Protein AF-A0A841GWC9-F1 (afdb_monomer_lite)

Sequence (179 aa):
MSDGRWRMWIQRMAGEPAPSSEPQAPPVEPAPAPAAPQSPDEALQDLLDRVDSWRPQARFVCARHGTEAATVKLIRRYTEDSELVVESALGRGWFRLKTPADEATFGDPVAEELQDVLARADAAWLHVMNPKWAPFFCAKCQRVYCDKCWTLEDVPHPDYPDSPALRATCPEGHAFLNS

Radius of gyration: 24.36 Å; chains: 1; bounding box: 47×71×61 Å

Structure (mmCIF, N/CA/C/O backbone):
data_AF-A0A841GWC9-F1
#
_entry.id   AF-A0A841GWC9-F1
#
loop_
_atom_site.group_PDB
_atom_site.id
_atom_site.type_symbol
_atom_site.label_atom_id
_atom_site.label_alt_id
_atom_site.label_comp_id
_atom_site.label_asym_id
_atom_site.label_entity_id
_atom_site.label_seq_id
_atom_site.pdbx_PDB_ins_code
_atom_site.Cartn_x
_atom_site.Cartn_y
_atom_site.Cartn_z
_atom_site.occupancy
_atom_site.B_iso_or_equiv
_atom_site.auth_seq_id
_atom_site.auth_comp_id
_atom_site.auth_asym_id
_atom_site.auth_atom_id
_atom_site.pdbx_PDB_model_num
ATOM 1 N N . MET A 1 1 ? -12.831 -53.906 -7.463 1.00 48.81 1 MET A N 1
ATOM 2 C CA . MET A 1 1 ? -13.389 -52.613 -7.005 1.00 48.81 1 MET A CA 1
ATOM 3 C C . MET A 1 1 ? -12.262 -51.592 -7.141 1.00 48.81 1 MET A C 1
ATOM 5 O O . MET A 1 1 ? -11.216 -51.887 -6.601 1.00 48.81 1 MET A O 1
ATOM 9 N N . SER A 1 2 ? -12.294 -50.474 -7.870 1.00 54.38 2 SER A N 1
ATOM 10 C CA . SER A 1 2 ? -13.359 -49.784 -8.607 1.00 54.38 2 SER A CA 1
ATOM 11 C C . SER A 1 2 ? -12.742 -48.664 -9.484 1.00 54.38 2 SER A C 1
ATOM 13 O O . SER A 1 2 ? -12.947 -47.499 -9.180 1.00 54.38 2 SER A O 1
ATOM 15 N N . ASP A 1 3 ? -12.005 -48.978 -10.559 1.00 55.53 3 ASP A N 1
ATOM 16 C CA . ASP A 1 3 ? -11.292 -47.941 -11.357 1.00 55.53 3 ASP A CA 1
ATOM 17 C C . ASP A 1 3 ? -11.860 -47.649 -12.763 1.00 55.53 3 ASP A C 1
ATOM 19 O O . ASP A 1 3 ? -11.388 -46.771 -13.478 1.00 55.53 3 ASP A O 1
ATOM 23 N N . GLY A 1 4 ? -12.913 -48.351 -13.193 1.00 50.19 4 GLY A N 1
ATOM 24 C CA . GLY A 1 4 ? -13.402 -48.249 -14.581 1.00 50.19 4 GLY A 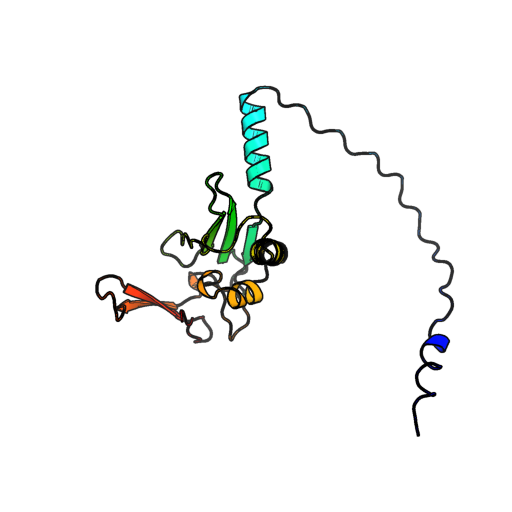CA 1
ATOM 25 C C . GLY A 1 4 ? -14.624 -47.353 -14.814 1.00 50.19 4 GLY A C 1
ATOM 26 O O . GLY A 1 4 ? -14.984 -47.109 -15.962 1.00 50.19 4 GLY A O 1
ATOM 27 N N . ARG A 1 5 ? -15.318 -46.894 -13.761 1.00 54.34 5 ARG A N 1
ATOM 28 C CA . ARG A 1 5 ? -16.702 -46.387 -13.901 1.00 54.34 5 ARG A CA 1
ATOM 29 C C . ARG A 1 5 ? -16.827 -44.870 -14.092 1.00 54.34 5 ARG A C 1
ATOM 31 O O . ARG A 1 5 ? -17.843 -44.423 -14.610 1.00 54.34 5 ARG A O 1
ATOM 38 N N . TRP A 1 6 ? -15.805 -44.088 -13.742 1.00 53.91 6 TRP A N 1
ATOM 39 C CA . TRP A 1 6 ? -15.873 -42.619 -13.788 1.00 53.91 6 TRP A CA 1
ATOM 40 C C . TRP A 1 6 ? -15.606 -42.029 -15.184 1.00 53.91 6 TRP A C 1
ATOM 42 O O . TRP A 1 6 ? -16.221 -41.031 -15.552 1.00 53.91 6 TRP A O 1
ATOM 52 N N . ARG A 1 7 ? -14.776 -42.676 -16.018 1.00 55.62 7 ARG A N 1
ATOM 53 C CA . ARG A 1 7 ? -14.451 -42.168 -17.369 1.00 55.62 7 ARG A CA 1
ATOM 54 C C . ARG A 1 7 ? -15.629 -42.205 -18.352 1.00 55.62 7 ARG A C 1
ATOM 56 O O . ARG A 1 7 ? -15.702 -41.353 -19.228 1.00 55.62 7 ARG A O 1
ATOM 63 N N . MET A 1 8 ? -16.585 -43.122 -18.178 1.00 54.31 8 MET A N 1
ATOM 64 C CA . MET A 1 8 ? -17.761 -43.211 -19.058 1.00 54.31 8 MET A CA 1
ATOM 65 C C . MET A 1 8 ? -18.837 -42.147 -18.785 1.00 54.31 8 MET A C 1
ATOM 67 O O . MET A 1 8 ? -19.698 -41.937 -19.635 1.00 54.31 8 MET A O 1
ATOM 71 N N . TRP A 1 9 ? -18.810 -41.461 -17.637 1.00 57.44 9 TRP A N 1
ATOM 72 C CA . TRP A 1 9 ? -19.834 -40.458 -17.316 1.00 57.44 9 TRP A CA 1
ATOM 73 C C . TRP A 1 9 ? -19.530 -39.081 -17.929 1.00 57.44 9 TRP A C 1
ATOM 75 O O . TRP A 1 9 ? -20.445 -38.396 -18.375 1.00 57.44 9 TRP A O 1
ATOM 85 N N . ILE A 1 10 ? -18.250 -38.709 -18.056 1.00 57.28 10 ILE A N 1
ATOM 86 C CA . ILE A 1 10 ? -17.843 -37.410 -18.627 1.00 57.28 10 ILE A CA 1
ATOM 87 C C . ILE A 1 10 ? -18.114 -37.347 -20.141 1.00 57.28 10 ILE A C 1
ATOM 89 O O . ILE A 1 10 ? -18.569 -36.324 -20.641 1.00 57.28 10 ILE A O 1
ATOM 93 N N . GLN A 1 11 ? -17.936 -38.453 -20.872 1.00 55.41 11 GLN A N 1
ATOM 94 C CA . GLN A 1 11 ? -18.180 -38.486 -22.322 1.00 55.41 11 GLN A CA 1
ATOM 95 C C . GLN A 1 11 ? -19.664 -38.448 -22.718 1.00 55.41 11 GLN A C 1
ATOM 97 O O . GLN A 1 11 ? -19.965 -38.141 -23.865 1.00 55.41 11 GLN A O 1
ATOM 102 N N . ARG A 1 12 ? -20.603 -38.722 -21.801 1.00 54.09 12 ARG A N 1
ATOM 103 C CA . ARG A 1 12 ? -22.044 -38.758 -22.117 1.00 54.09 12 ARG A CA 1
ATOM 104 C C . ARG A 1 12 ? -22.779 -37.435 -21.857 1.00 54.09 12 ARG A C 1
ATOM 106 O O . ARG A 1 12 ? -23.906 -37.285 -22.310 1.00 54.09 12 ARG A O 1
ATOM 113 N N . MET A 1 13 ? -22.149 -36.484 -21.162 1.00 53.06 13 MET A N 1
ATOM 114 C CA . MET A 1 13 ? -22.698 -35.136 -20.922 1.00 53.06 13 MET A CA 1
ATOM 115 C C . MET A 1 13 ? -22.205 -34.098 -21.943 1.00 53.06 13 MET A C 1
ATOM 117 O O . MET A 1 13 ? -22.716 -32.982 -21.974 1.00 53.06 13 MET A O 1
ATOM 121 N N . ALA A 1 14 ? -21.252 -34.464 -22.806 1.00 56.06 14 ALA A N 1
ATOM 122 C CA . ALA A 1 14 ? -20.866 -33.672 -23.967 1.00 56.06 14 ALA A CA 1
ATOM 123 C C . ALA A 1 14 ? -21.907 -33.870 -25.081 1.00 56.06 14 ALA A C 1
ATOM 125 O O . ALA A 1 14 ? -21.667 -34.571 -26.060 1.00 56.06 14 ALA A O 1
ATOM 126 N N . GLY A 1 15 ? -23.103 -33.309 -24.887 1.00 55.06 15 GLY A N 1
ATOM 127 C CA . GLY A 1 15 ? -24.026 -33.100 -25.996 1.00 55.06 15 GLY A CA 1
ATOM 128 C C . GLY A 1 15 ? -23.314 -32.280 -27.068 1.00 55.06 15 GLY A C 1
ATOM 129 O O . GLY A 1 15 ? -22.649 -31.297 -26.738 1.00 55.06 15 GLY A O 1
ATOM 130 N N . GLU A 1 16 ? -23.406 -32.712 -28.325 1.00 58.84 16 GLU A N 1
ATOM 131 C CA . GLU A 1 16 ? -22.883 -31.948 -29.455 1.00 58.84 16 GLU A CA 1
ATOM 132 C C . GLU A 1 16 ? -23.457 -30.525 -29.382 1.00 58.84 16 GLU A C 1
ATOM 134 O O . GLU A 1 16 ? -24.684 -30.368 -29.357 1.00 58.84 16 GLU A O 1
ATOM 139 N N . PRO A 1 17 ? -22.611 -29.483 -29.274 1.00 66.00 17 PRO A N 1
ATOM 140 C CA . PRO A 1 17 ? -23.107 -28.121 -29.261 1.00 66.00 17 PRO A CA 1
ATOM 141 C C . PRO A 1 17 ? -23.809 -27.868 -30.595 1.00 66.00 17 PRO A C 1
ATOM 143 O O . PRO A 1 17 ? -23.249 -28.112 -31.665 1.00 66.00 17 PRO A O 1
ATOM 146 N N . ALA A 1 18 ? -25.055 -27.396 -30.526 1.00 65.44 18 ALA A N 1
ATOM 147 C CA . ALA A 1 18 ? -25.757 -26.894 -31.697 1.00 65.44 18 ALA A CA 1
ATOM 148 C C . ALA A 1 18 ? -24.871 -25.847 -32.398 1.00 65.44 18 ALA A C 1
ATOM 150 O O . ALA A 1 18 ? -24.168 -25.106 -31.706 1.00 65.44 18 ALA A O 1
ATOM 151 N N . PRO A 1 19 ? -24.879 -25.766 -33.740 1.00 64.19 19 PRO A N 1
ATOM 152 C CA . PRO A 1 19 ? -24.091 -24.772 -34.453 1.00 64.19 19 PRO A CA 1
ATOM 153 C C . PRO A 1 19 ? -24.504 -23.370 -33.987 1.00 64.19 19 PRO A C 1
ATOM 155 O O . PRO A 1 19 ? -25.581 -22.879 -34.334 1.00 64.19 19 PRO A O 1
ATOM 158 N N . SER A 1 20 ? -23.653 -22.744 -33.166 1.00 67.44 20 SER A N 1
ATOM 159 C CA . SER A 1 20 ? -23.800 -21.350 -32.761 1.00 67.44 20 SER A CA 1
ATOM 160 C C . SER A 1 20 ? -23.808 -20.500 -34.020 1.00 67.44 20 SER A C 1
ATOM 162 O O . SER A 1 20 ? -22.797 -20.354 -34.704 1.00 67.44 20 SER A O 1
ATOM 164 N N . SER A 1 21 ? -24.974 -19.942 -34.332 1.00 68.62 21 SER A N 1
ATOM 165 C CA . SER A 1 21 ? -25.122 -18.872 -35.313 1.00 68.62 21 SER A CA 1
ATOM 166 C C . SER A 1 21 ? -24.646 -17.579 -34.658 1.00 68.62 21 SER A C 1
ATOM 168 O O . SER A 1 21 ? -25.446 -16.723 -34.292 1.00 68.62 21 SER A O 1
ATOM 170 N N . GLU A 1 22 ? -23.343 -17.494 -34.403 1.00 70.56 22 GLU A N 1
ATOM 171 C CA . GLU A 1 22 ? -22.734 -16.299 -33.838 1.00 70.56 22 GLU A CA 1
ATOM 172 C C . GLU A 1 22 ? -22.694 -15.230 -34.944 1.00 70.56 22 GLU A C 1
ATOM 174 O O . GLU A 1 22 ? -22.144 -15.485 -36.022 1.00 70.56 22 GLU A O 1
ATOM 179 N N . PRO A 1 23 ? -23.345 -14.069 -34.758 1.00 70.62 23 PRO A N 1
ATOM 180 C CA . PRO A 1 23 ? -23.331 -13.011 -35.757 1.00 70.62 23 PRO A CA 1
ATOM 181 C C . PRO A 1 23 ? -21.888 -12.542 -35.958 1.00 70.62 23 PRO A C 1
ATOM 183 O O . PRO A 1 23 ? -21.232 -12.119 -35.008 1.00 70.62 23 PRO A O 1
ATOM 186 N N . GLN A 1 24 ? -21.392 -12.623 -37.197 1.00 74.56 24 GLN A N 1
ATOM 187 C CA . GLN A 1 24 ? -20.087 -12.071 -37.555 1.00 74.56 24 GLN A CA 1
ATOM 188 C C . GLN A 1 24 ? -20.068 -10.590 -37.180 1.00 74.56 24 GLN A C 1
ATOM 190 O O . GLN A 1 24 ? -20.844 -9.797 -37.719 1.00 74.56 24 GLN A O 1
ATOM 195 N N . ALA A 1 25 ? -19.197 -10.230 -36.236 1.00 75.38 25 ALA A N 1
ATOM 196 C CA . ALA A 1 25 ? -18.936 -8.837 -35.928 1.00 75.38 25 ALA A CA 1
ATOM 197 C C . ALA A 1 25 ? -18.486 -8.127 -37.219 1.00 75.38 25 ALA A C 1
ATOM 199 O O . ALA A 1 25 ? -17.718 -8.709 -37.996 1.00 75.38 25 ALA A O 1
ATOM 200 N N . PRO A 1 26 ? -18.969 -6.901 -37.482 1.00 80.12 26 PRO A N 1
ATOM 201 C CA . PRO A 1 26 ? -18.533 -6.146 -38.644 1.00 80.12 26 PRO A CA 1
ATOM 202 C C . PRO A 1 26 ? -17.006 -5.968 -38.614 1.00 80.12 26 PRO A C 1
ATOM 204 O O . PRO A 1 26 ? -16.420 -5.911 -37.527 1.00 80.12 26 PRO A O 1
ATOM 207 N N . PRO A 1 27 ? -16.352 -5.884 -39.786 1.00 78.44 27 PRO A N 1
ATOM 208 C CA . PRO A 1 27 ? -14.918 -5.650 -39.860 1.00 78.44 27 PRO A CA 1
ATOM 209 C C . PRO A 1 27 ? -14.575 -4.375 -39.085 1.00 78.44 27 PRO A C 1
ATOM 211 O O . PRO A 1 27 ? -15.078 -3.296 -39.390 1.00 78.44 27 PRO A O 1
ATOM 214 N N . VAL A 1 28 ? -13.744 -4.519 -38.055 1.00 78.25 28 VAL A N 1
ATOM 215 C CA . VAL A 1 28 ? -13.221 -3.388 -37.289 1.00 78.25 28 VAL A CA 1
ATOM 216 C C . VAL A 1 28 ? -12.213 -2.680 -38.189 1.00 78.25 28 VAL A C 1
ATOM 218 O O . VAL A 1 28 ? -11.168 -3.249 -38.509 1.00 78.25 28 VAL A O 1
ATOM 221 N N . GLU A 1 29 ? -12.535 -1.467 -38.642 1.00 80.94 29 GLU A N 1
ATOM 222 C CA . GLU A 1 29 ? -11.553 -0.620 -39.318 1.00 80.94 29 GLU A CA 1
ATOM 223 C C . GLU A 1 29 ? -10.358 -0.395 -38.377 1.00 80.94 29 GLU A C 1
ATOM 225 O O . GLU A 1 29 ? -10.556 -0.095 -37.193 1.00 80.94 29 GLU A O 1
ATOM 230 N N . PRO A 1 30 ? -9.115 -0.567 -38.860 1.00 77.88 30 PRO A N 1
ATOM 231 C CA . PRO A 1 30 ? -7.940 -0.356 -38.034 1.00 77.88 30 PRO A CA 1
ATOM 232 C C . PRO A 1 30 ? -7.922 1.090 -37.538 1.00 77.88 30 PRO A C 1
ATOM 234 O O . PRO A 1 30 ? -8.092 2.028 -38.319 1.00 77.88 30 PRO A O 1
ATOM 237 N N . ALA A 1 31 ? -7.713 1.266 -36.231 1.00 72.62 31 ALA A N 1
ATOM 238 C CA . ALA A 1 31 ? -7.572 2.589 -35.643 1.00 72.62 31 ALA A CA 1
ATOM 239 C C . ALA A 1 31 ? -6.454 3.372 -36.366 1.00 72.62 31 ALA A C 1
ATOM 241 O O . ALA A 1 31 ? -5.421 2.782 -36.706 1.00 72.62 31 ALA A O 1
ATOM 242 N N . PRO A 1 32 ? -6.641 4.681 -36.615 1.00 77.88 32 PRO A N 1
ATOM 243 C CA . PRO A 1 32 ? -5.621 5.499 -37.254 1.00 77.88 32 PRO A CA 1
ATOM 244 C C . PRO A 1 32 ? -4.325 5.462 -36.438 1.00 77.88 32 PRO A C 1
ATOM 246 O O . PRO A 1 32 ? -4.351 5.494 -35.207 1.00 77.88 32 PRO A O 1
ATOM 249 N N . ALA A 1 33 ? -3.188 5.390 -37.134 1.00 75.81 33 ALA A N 1
ATOM 250 C CA . ALA A 1 33 ? -1.880 5.439 -36.495 1.00 75.81 33 ALA A CA 1
ATOM 251 C C . ALA A 1 33 ? -1.732 6.745 -35.685 1.00 75.81 33 ALA A C 1
ATOM 253 O O . ALA A 1 33 ? -2.211 7.791 -36.137 1.00 75.81 33 ALA A O 1
ATOM 254 N N . PRO A 1 34 ? -1.081 6.710 -34.509 1.00 73.81 34 PRO A N 1
ATOM 255 C CA . PRO A 1 34 ? -0.842 7.917 -33.727 1.00 73.81 34 PRO A CA 1
ATOM 256 C C . PRO A 1 34 ? -0.041 8.932 -34.552 1.00 73.81 34 PRO A C 1
ATOM 258 O O . PRO A 1 34 ? 0.848 8.562 -35.324 1.00 73.81 34 PRO A O 1
ATOM 261 N N . ALA A 1 35 ? -0.376 10.214 -34.404 1.00 81.38 35 ALA A N 1
ATOM 262 C CA . ALA A 1 35 ? 0.346 11.292 -35.067 1.00 81.38 35 ALA A CA 1
ATOM 263 C C . ALA A 1 35 ? 1.817 11.304 -34.617 1.00 81.38 35 ALA A C 1
ATOM 265 O O . ALA A 1 35 ? 2.116 11.065 -33.449 1.00 81.38 35 ALA A O 1
ATOM 266 N N . ALA A 1 36 ? 2.736 11.579 -35.546 1.00 79.94 36 ALA A N 1
ATOM 267 C CA . ALA A 1 36 ? 4.143 11.759 -35.204 1.00 79.94 36 ALA A CA 1
ATOM 268 C C . ALA A 1 36 ? 4.321 13.022 -34.332 1.00 79.94 36 ALA A C 1
ATOM 270 O O . ALA A 1 36 ? 3.648 14.024 -34.601 1.00 79.94 36 ALA A O 1
ATOM 271 N N . PRO A 1 37 ? 5.218 13.005 -33.329 1.00 80.00 37 PRO A N 1
ATOM 272 C CA . PRO A 1 37 ? 5.474 14.170 -32.481 1.00 80.00 37 PRO A CA 1
ATOM 273 C C . PRO A 1 37 ? 5.979 15.354 -33.317 1.00 80.00 37 PRO A C 1
ATOM 275 O O . PRO A 1 37 ? 6.765 15.170 -34.251 1.00 80.00 37 PRO A O 1
ATOM 278 N N . GLN A 1 38 ? 5.537 16.575 -32.999 1.00 87.38 38 GLN A N 1
ATOM 279 C CA . GLN A 1 38 ? 5.819 17.768 -33.811 1.00 87.38 38 GLN A CA 1
ATOM 280 C C . GLN A 1 38 ? 7.154 18.433 -33.457 1.00 87.38 38 GLN A C 1
ATOM 282 O O . GLN A 1 38 ? 7.635 19.296 -34.195 1.00 87.38 38 GLN A O 1
ATOM 287 N N . SER A 1 39 ? 7.776 18.035 -32.345 1.00 91.62 39 SER A N 1
ATOM 288 C CA . SER A 1 39 ? 9.067 18.558 -31.899 1.00 91.62 39 SER A CA 1
ATOM 289 C C . SER A 1 39 ? 9.900 17.511 -31.141 1.00 91.62 39 SER A C 1
ATOM 291 O O . SER A 1 39 ? 9.344 16.534 -30.635 1.00 91.62 39 SER A O 1
ATOM 293 N N . PRO A 1 40 ? 11.230 17.705 -31.024 1.00 89.38 40 PRO A N 1
ATOM 294 C CA . PRO A 1 40 ? 12.086 16.855 -30.194 1.00 89.38 40 PRO A CA 1
ATOM 295 C C . PRO A 1 40 ? 11.690 16.836 -28.711 1.00 89.38 40 PRO A C 1
ATOM 297 O O . PRO A 1 40 ? 11.782 15.785 -28.085 1.00 89.38 40 PRO A O 1
ATOM 300 N N . ASP A 1 41 ? 11.222 17.963 -28.163 1.00 83.81 41 ASP A N 1
ATOM 301 C CA . ASP A 1 41 ? 10.769 18.048 -26.768 1.00 83.81 41 ASP A CA 1
ATOM 302 C C . ASP A 1 41 ? 9.464 17.271 -26.554 1.00 83.81 41 ASP A C 1
ATOM 304 O O . ASP A 1 41 ? 9.323 16.556 -25.568 1.00 83.81 41 ASP A O 1
ATOM 308 N N . GLU A 1 42 ? 8.535 17.338 -27.510 1.00 81.06 42 GLU A N 1
ATOM 309 C CA . GLU A 1 42 ? 7.299 16.548 -27.489 1.00 81.06 42 GLU A CA 1
ATOM 310 C C . GLU A 1 42 ? 7.580 15.052 -27.682 1.00 81.06 42 GLU A C 1
ATOM 312 O O . GLU A 1 42 ? 6.970 14.225 -27.018 1.00 81.06 42 GLU A O 1
ATOM 317 N N . ALA A 1 43 ? 8.552 14.690 -28.527 1.00 79.69 43 ALA A N 1
ATOM 318 C CA . ALA A 1 43 ? 8.995 13.306 -28.683 1.00 79.69 43 ALA A CA 1
ATOM 319 C C . ALA A 1 43 ? 9.666 12.765 -27.409 1.00 79.69 43 ALA A C 1
ATOM 321 O O . ALA A 1 43 ? 9.471 11.603 -27.055 1.00 79.69 43 ALA A O 1
ATOM 322 N N . LEU A 1 44 ? 10.453 13.597 -26.717 1.00 79.12 44 LEU A N 1
ATOM 323 C CA . LEU A 1 44 ? 11.046 13.248 -25.429 1.00 79.12 44 LEU A CA 1
ATOM 324 C C . LEU A 1 44 ? 9.967 13.111 -24.352 1.00 79.12 44 LEU A C 1
ATOM 326 O O . LEU A 1 44 ? 10.003 12.143 -23.599 1.00 79.12 44 LEU A O 1
ATOM 330 N N . GLN A 1 45 ? 9.002 14.029 -24.298 1.00 74.62 45 GLN A N 1
ATOM 331 C CA . GLN A 1 45 ? 7.890 13.956 -23.355 1.00 74.62 45 GLN A CA 1
ATOM 332 C C . GLN A 1 45 ? 7.014 12.726 -23.616 1.00 74.62 45 GLN A C 1
ATOM 334 O O . GLN A 1 45 ? 6.737 11.997 -22.674 1.00 74.62 45 GLN A O 1
ATOM 339 N N . ASP A 1 46 ? 6.669 12.421 -24.871 1.00 74.25 46 ASP A N 1
ATOM 340 C CA . ASP A 1 46 ? 5.939 11.198 -25.239 1.00 74.25 46 ASP A CA 1
ATOM 341 C C . ASP A 1 46 ? 6.725 9.938 -24.853 1.00 74.25 46 ASP A C 1
ATOM 343 O O . ASP A 1 46 ? 6.169 8.993 -24.299 1.00 74.25 46 ASP A O 1
ATOM 347 N N . LEU A 1 47 ? 8.045 9.923 -25.068 1.00 73.38 47 LEU A N 1
ATOM 348 C CA . LEU A 1 47 ? 8.900 8.830 -24.602 1.00 73.38 47 LEU A CA 1
ATOM 349 C C . LEU A 1 47 ? 8.875 8.687 -23.078 1.00 73.38 47 LEU A C 1
ATOM 351 O O . LEU A 1 47 ? 8.769 7.566 -22.583 1.00 73.38 47 LEU A O 1
ATOM 355 N N . LEU A 1 48 ? 8.969 9.792 -22.338 1.00 71.75 48 LEU A N 1
ATOM 356 C CA . LEU A 1 48 ? 8.916 9.790 -20.877 1.00 71.75 48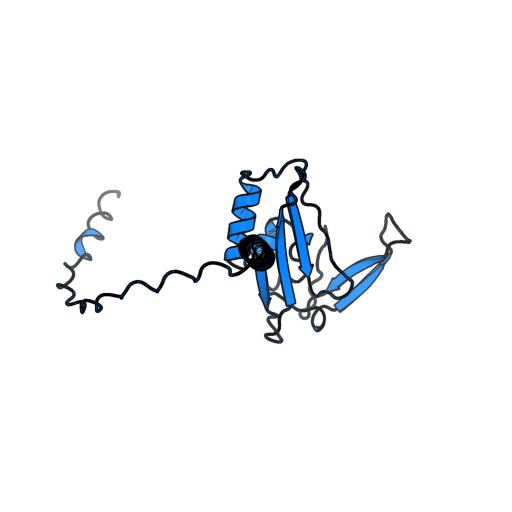 LEU A CA 1
ATOM 357 C C . LEU A 1 48 ? 7.544 9.336 -20.371 1.00 71.75 48 LEU A C 1
ATOM 359 O O . LEU A 1 48 ? 7.489 8.460 -19.512 1.00 71.75 48 LEU A O 1
ATOM 363 N N . ASP A 1 49 ? 6.458 9.834 -20.956 1.00 68.06 49 ASP A N 1
ATOM 364 C CA . ASP A 1 49 ? 5.084 9.450 -20.629 1.00 68.06 49 ASP A CA 1
ATOM 365 C C . ASP A 1 49 ? 4.837 7.974 -20.948 1.00 68.06 49 ASP A C 1
ATOM 367 O O . ASP A 1 49 ? 4.203 7.265 -20.171 1.00 68.06 49 ASP A O 1
ATOM 371 N N . ARG A 1 50 ? 5.392 7.457 -22.050 1.00 65.25 50 ARG A N 1
ATOM 372 C CA . ARG A 1 50 ? 5.323 6.032 -22.392 1.00 65.25 50 ARG A CA 1
ATOM 373 C C . ARG A 1 50 ? 6.115 5.179 -21.413 1.00 65.25 50 ARG A C 1
ATOM 375 O O . ARG A 1 50 ? 5.593 4.163 -20.962 1.00 65.25 50 ARG A O 1
ATOM 382 N N . VAL A 1 51 ? 7.325 5.594 -21.043 1.00 66.12 51 VAL A N 1
ATOM 383 C CA . VAL A 1 51 ? 8.137 4.913 -20.024 1.00 66.12 51 VAL A CA 1
ATOM 384 C C . VAL A 1 51 ? 7.435 4.926 -18.664 1.00 66.12 51 VAL A C 1
ATOM 386 O O . VAL A 1 51 ? 7.428 3.904 -17.982 1.00 66.12 51 VAL A O 1
ATOM 389 N N . ASP A 1 52 ? 6.798 6.034 -18.287 1.00 60.53 52 ASP A N 1
ATOM 390 C CA . ASP A 1 52 ? 6.050 6.155 -17.035 1.00 60.53 52 ASP A CA 1
ATOM 391 C C . ASP A 1 52 ? 4.722 5.389 -17.065 1.00 60.53 52 ASP A C 1
ATOM 393 O O . ASP A 1 52 ? 4.366 4.754 -16.073 1.00 60.53 52 ASP A O 1
ATOM 397 N N . SER A 1 53 ? 4.033 5.346 -18.208 1.00 57.50 53 SER A N 1
ATOM 398 C CA . SER A 1 53 ? 2.817 4.545 -18.407 1.00 57.50 53 SER A CA 1
ATOM 399 C C . SER A 1 53 ? 3.086 3.039 -18.415 1.00 57.50 53 SER A C 1
ATOM 401 O O . SER A 1 53 ? 2.190 2.255 -18.107 1.00 57.50 53 SER A O 1
ATOM 403 N N . TRP A 1 54 ? 4.318 2.627 -18.730 1.00 62.19 54 TRP A N 1
ATOM 404 C CA . TRP A 1 54 ? 4.730 1.225 -18.707 1.00 62.19 54 TRP A CA 1
ATOM 405 C C . TRP A 1 54 ? 5.122 0.746 -17.308 1.00 62.19 54 TRP A C 1
ATOM 407 O O . TRP A 1 54 ? 5.426 -0.431 -17.124 1.00 62.19 54 TRP A O 1
ATOM 417 N N . ARG A 1 55 ? 5.130 1.631 -16.303 1.00 70.31 55 ARG A N 1
ATOM 418 C CA . ARG A 1 55 ? 5.439 1.228 -14.933 1.00 70.31 55 ARG A CA 1
ATOM 419 C C . ARG A 1 55 ? 4.250 0.464 -14.350 1.00 70.31 55 ARG A C 1
ATOM 421 O O . ARG A 1 55 ? 3.161 1.034 -14.246 1.00 70.31 55 ARG A O 1
ATOM 428 N N . PRO A 1 56 ? 4.446 -0.792 -13.917 1.00 78.06 56 PRO A N 1
ATOM 429 C CA . PRO A 1 56 ? 3.436 -1.536 -13.183 1.00 78.06 56 PRO A CA 1
ATOM 430 C C . PRO A 1 56 ? 2.986 -0.711 -11.979 1.00 78.06 56 PRO A C 1
ATOM 432 O O . PRO A 1 56 ? 3.791 -0.371 -11.105 1.00 78.06 56 PRO A O 1
ATOM 435 N N . GLN A 1 57 ? 1.703 -0.362 -11.956 1.00 86.62 57 GLN A N 1
ATOM 436 C CA . GLN A 1 57 ? 1.099 0.380 -10.863 1.00 86.62 57 GLN A CA 1
ATOM 437 C C . GLN A 1 57 ? -0.259 -0.204 -10.492 1.00 86.62 57 GLN A C 1
ATOM 439 O O . GLN A 1 57 ? -1.025 -0.624 -11.357 1.00 86.62 57 GLN A O 1
ATOM 444 N N . ALA A 1 58 ? -0.564 -0.177 -9.201 1.00 90.69 58 ALA A N 1
ATOM 445 C CA . ALA A 1 58 ? -1.831 -0.624 -8.648 1.00 90.69 58 ALA A CA 1
ATOM 446 C C . ALA A 1 58 ? -2.436 0.479 -7.787 1.00 90.69 58 ALA A C 1
ATOM 448 O O . ALA A 1 58 ? -1.746 1.064 -6.950 1.00 90.69 58 ALA A O 1
ATOM 449 N N . ARG A 1 59 ? -3.734 0.731 -7.964 1.00 92.12 59 ARG A N 1
ATOM 450 C CA . ARG A 1 59 ? -4.516 1.590 -7.071 1.00 92.12 59 ARG A CA 1
ATOM 451 C C . ARG A 1 59 ? -5.385 0.721 -6.186 1.00 92.12 59 ARG A C 1
ATOM 453 O O . ARG A 1 59 ? -6.120 -0.133 -6.675 1.00 92.12 59 ARG A O 1
ATOM 460 N N . PHE A 1 60 ? -5.328 0.975 -4.891 1.00 93.44 60 PHE A N 1
ATOM 461 C CA . PHE A 1 60 ? -6.082 0.239 -3.892 1.00 93.44 60 PHE A CA 1
ATOM 462 C C . PHE A 1 60 ? -7.157 1.136 -3.295 1.00 93.44 60 PHE A C 1
ATOM 464 O O . PHE A 1 60 ? -6.896 2.283 -2.934 1.00 93.44 60 PHE A O 1
ATOM 471 N N . VAL A 1 61 ? -8.376 0.611 -3.182 1.00 94.62 61 VAL A N 1
ATOM 472 C CA . VAL A 1 61 ? -9.558 1.374 -2.763 1.00 94.62 61 VAL A CA 1
ATOM 473 C C . VAL A 1 61 ? -9.962 0.987 -1.344 1.00 94.62 61 VAL A C 1
ATOM 475 O O . VAL A 1 61 ? -10.012 -0.188 -0.988 1.00 94.62 61 VAL A O 1
ATOM 478 N N . CYS A 1 62 ? -10.272 1.987 -0.523 1.00 95.75 62 CYS A N 1
ATOM 479 C CA . CYS A 1 62 ? -10.748 1.790 0.837 1.00 95.75 62 CYS A CA 1
ATOM 480 C C . CYS A 1 62 ? -12.109 1.088 0.848 1.00 95.75 62 CYS A C 1
ATOM 482 O O . CYS A 1 62 ? -13.089 1.612 0.317 1.00 95.75 62 CYS A O 1
ATOM 484 N N . ALA A 1 63 ? -12.204 -0.032 1.562 1.00 97.06 63 ALA A N 1
ATOM 485 C CA . ALA A 1 63 ? -13.436 -0.807 1.687 1.00 97.06 63 ALA A CA 1
ATOM 486 C C . ALA A 1 63 ? -14.580 -0.059 2.403 1.00 97.06 63 ALA A C 1
ATOM 488 O O . ALA A 1 63 ? -15.735 -0.449 2.263 1.00 97.06 63 ALA A O 1
ATOM 489 N N . ARG A 1 64 ? -14.283 0.991 3.187 1.00 96.62 64 ARG A N 1
ATOM 490 C CA . ARG A 1 64 ? -15.306 1.796 3.886 1.00 96.62 64 ARG A CA 1
ATOM 491 C C . ARG A 1 64 ? -15.750 3.033 3.113 1.00 96.62 64 ARG A C 1
ATOM 493 O O . ARG A 1 64 ? -16.923 3.380 3.169 1.00 96.62 64 ARG A O 1
ATOM 500 N N . HIS A 1 65 ? -14.827 3.711 2.435 1.00 95.38 65 HIS A N 1
ATOM 501 C CA . HIS A 1 65 ? -15.103 5.010 1.812 1.00 95.38 65 HIS A CA 1
ATOM 502 C C . HIS A 1 65 ? -15.232 4.949 0.288 1.00 95.38 65 HIS A C 1
ATOM 504 O O . HIS A 1 65 ? -15.716 5.906 -0.306 1.00 95.38 65 HIS A O 1
ATOM 510 N N . GLY A 1 66 ? -14.762 3.879 -0.363 1.00 94.56 66 GLY A N 1
ATOM 511 C CA . GLY A 1 66 ? -14.689 3.813 -1.827 1.00 94.56 66 GLY A CA 1
ATOM 512 C C . GLY A 1 66 ? -13.668 4.779 -2.447 1.00 94.56 66 GLY A C 1
ATOM 513 O O . GLY A 1 66 ? -13.582 4.880 -3.665 1.00 94.56 66 GLY A O 1
ATOM 514 N N . THR A 1 67 ? -12.889 5.490 -1.627 1.00 91.69 67 THR A N 1
ATOM 515 C CA . THR A 1 67 ? -11.817 6.394 -2.060 1.00 91.69 67 THR A CA 1
ATOM 516 C C . THR A 1 67 ? -10.483 5.659 -2.153 1.00 91.69 67 THR A C 1
ATOM 518 O O . THR A 1 67 ? -10.298 4.621 -1.516 1.00 91.69 67 THR A O 1
ATOM 521 N N . GLU A 1 68 ? -9.527 6.218 -2.894 1.00 91.56 68 GLU A N 1
ATOM 522 C CA . GLU A 1 68 ? -8.160 5.689 -2.957 1.00 91.56 68 GLU A CA 1
ATOM 523 C C . GLU A 1 68 ? -7.527 5.626 -1.553 1.00 91.56 68 GLU A C 1
ATOM 525 O O . GLU A 1 68 ? -7.633 6.562 -0.760 1.00 91.56 68 GLU A O 1
ATOM 530 N N . ALA A 1 69 ? -6.925 4.482 -1.233 1.00 89.88 69 ALA A N 1
ATOM 531 C CA . ALA A 1 69 ? -6.218 4.209 0.016 1.00 89.88 69 ALA A CA 1
ATOM 532 C C . ALA A 1 69 ? -4.699 4.151 -0.182 1.00 89.88 69 ALA A C 1
ATOM 534 O O . ALA A 1 69 ? -3.950 4.478 0.736 1.00 89.88 69 ALA A O 1
ATOM 535 N N . ALA A 1 70 ? -4.246 3.719 -1.359 1.00 88.88 70 ALA A N 1
ATOM 536 C CA . ALA A 1 70 ? -2.839 3.692 -1.724 1.00 88.88 70 ALA A CA 1
ATOM 537 C C . ALA A 1 70 ? -2.671 3.542 -3.234 1.00 88.88 70 ALA A C 1
ATOM 539 O O . ALA A 1 70 ? -3.502 2.919 -3.900 1.00 88.88 70 ALA A O 1
ATOM 540 N N . THR A 1 71 ? -1.541 4.030 -3.727 1.00 88.06 71 THR A N 1
ATOM 541 C CA . THR A 1 71 ? -1.017 3.703 -5.046 1.00 88.06 71 THR A CA 1
ATOM 542 C C . THR A 1 71 ? 0.348 3.037 -4.869 1.00 88.06 71 THR A C 1
ATOM 544 O O . THR A 1 71 ? 1.215 3.536 -4.161 1.00 88.06 71 THR A O 1
ATOM 547 N N . VAL A 1 72 ? 0.569 1.883 -5.487 1.00 85.44 72 VAL A N 1
ATOM 548 C CA . VAL A 1 72 ? 1.867 1.191 -5.448 1.00 85.44 72 VAL A CA 1
ATOM 549 C C . VAL A 1 72 ? 2.444 1.181 -6.846 1.00 85.44 72 VAL A C 1
ATOM 551 O O . VAL A 1 72 ? 1.740 0.806 -7.779 1.00 85.44 72 VAL A O 1
ATOM 554 N N . LYS A 1 73 ? 3.698 1.616 -6.993 1.00 82.44 73 LYS A N 1
ATOM 555 C CA . LYS A 1 73 ? 4.387 1.750 -8.279 1.00 82.44 73 LYS A CA 1
ATOM 556 C C . LYS A 1 73 ? 5.718 1.020 -8.236 1.00 82.44 73 LYS A C 1
ATOM 558 O O . LYS A 1 73 ? 6.547 1.273 -7.363 1.00 82.44 73 LYS A O 1
ATOM 563 N N . LEU A 1 74 ? 5.967 0.172 -9.223 1.00 77.19 74 LEU A N 1
ATOM 564 C CA . LEU A 1 74 ? 7.295 -0.390 -9.429 1.00 77.19 74 LEU A CA 1
ATOM 565 C C . LEU A 1 74 ? 8.128 0.589 -10.269 1.00 77.19 74 LEU A C 1
ATOM 567 O O . LEU A 1 74 ? 7.789 0.886 -11.415 1.00 77.19 74 LEU A O 1
ATOM 571 N N . ILE A 1 75 ? 9.209 1.125 -9.697 1.00 72.75 75 ILE A N 1
ATOM 572 C CA . ILE A 1 75 ? 10.089 2.094 -10.351 1.00 72.75 75 ILE A CA 1
ATOM 573 C C . ILE A 1 75 ? 11.420 1.433 -10.698 1.00 72.75 75 ILE A C 1
ATOM 575 O O . ILE A 1 75 ? 12.214 1.057 -9.842 1.00 72.75 75 ILE A O 1
ATOM 579 N N . ARG A 1 76 ? 11.727 1.370 -11.991 1.00 64.19 76 ARG A N 1
ATOM 580 C CA . ARG A 1 76 ? 13.067 0.995 -12.435 1.00 64.19 76 ARG A CA 1
ATOM 581 C C . ARG A 1 76 ? 13.981 2.217 -12.384 1.00 64.19 76 ARG A C 1
ATOM 583 O O . ARG A 1 76 ? 13.640 3.257 -12.953 1.00 64.19 76 ARG A O 1
ATOM 590 N N . ARG A 1 77 ? 15.142 2.106 -11.740 1.00 59.81 77 ARG A N 1
ATOM 591 C CA . ARG A 1 77 ? 16.247 3.041 -11.975 1.00 59.81 77 ARG A CA 1
ATOM 592 C C . ARG A 1 77 ? 17.209 2.426 -12.986 1.00 59.81 77 ARG A C 1
ATOM 594 O O . ARG A 1 77 ? 17.330 1.214 -13.086 1.00 59.81 77 ARG A O 1
ATOM 601 N N . TYR A 1 78 ? 17.837 3.284 -13.786 1.00 51.94 78 TYR A N 1
ATOM 602 C CA . TYR A 1 78 ? 18.834 2.879 -14.784 1.00 51.94 78 TYR A CA 1
ATOM 603 C C . TYR A 1 78 ? 20.174 2.475 -14.152 1.00 51.94 78 TYR A C 1
ATOM 605 O O . TYR A 1 78 ? 20.981 1.813 -14.794 1.00 51.94 78 TYR A O 1
ATOM 613 N N . THR A 1 79 ? 20.407 2.867 -12.900 1.00 52.16 79 THR A N 1
ATOM 614 C CA . THR A 1 79 ? 21.428 2.274 -12.032 1.00 52.16 79 THR A CA 1
ATOM 615 C C . THR A 1 79 ? 20.914 0.906 -11.594 1.00 52.16 79 THR A C 1
ATOM 617 O O . THR A 1 79 ? 19.735 0.832 -11.282 1.00 52.16 79 THR A O 1
ATOM 620 N N . GLU A 1 80 ? 21.754 -0.127 -11.572 1.00 53.28 80 GLU A N 1
ATOM 621 C CA . GLU A 1 80 ? 21.451 -1.577 -11.490 1.00 53.28 80 GLU A CA 1
ATOM 622 C C . GLU A 1 80 ? 20.446 -2.060 -10.409 1.00 53.28 80 GLU A C 1
ATOM 624 O O . GLU A 1 80 ? 20.055 -3.223 -10.421 1.00 53.28 80 GLU A O 1
ATOM 629 N N . ASP A 1 81 ? 19.934 -1.175 -9.556 1.00 55.44 81 ASP A N 1
ATOM 630 C CA . ASP A 1 81 ? 18.940 -1.441 -8.521 1.00 55.44 81 ASP A CA 1
ATOM 631 C C . ASP A 1 81 ? 17.504 -1.116 -8.991 1.00 55.44 81 ASP A C 1
ATOM 633 O O . ASP A 1 81 ? 17.158 0.034 -9.298 1.00 55.44 81 ASP A O 1
ATOM 637 N N . SER A 1 82 ? 16.616 -2.114 -8.988 1.00 53.84 82 SER A N 1
ATOM 638 C CA . SER A 1 82 ? 15.167 -1.885 -9.119 1.00 53.84 82 SER A CA 1
ATOM 639 C C . SER A 1 82 ? 14.584 -1.405 -7.782 1.00 53.84 82 SER A C 1
ATOM 641 O O . SER A 1 82 ? 14.929 -1.935 -6.727 1.00 53.84 82 SER A O 1
ATOM 643 N N . GLU A 1 83 ? 13.693 -0.407 -7.805 1.00 61.62 83 GLU A N 1
ATOM 644 C CA . GLU A 1 83 ? 13.143 0.234 -6.604 1.00 61.62 83 GLU A CA 1
ATOM 645 C C . GLU A 1 83 ? 11.609 0.123 -6.567 1.00 61.62 83 GLU A C 1
ATOM 647 O O . GLU A 1 83 ? 10.903 0.633 -7.438 1.00 61.62 83 GLU A O 1
ATOM 652 N N . LEU A 1 84 ? 11.054 -0.505 -5.530 1.00 55.62 84 LEU A N 1
ATOM 653 C CA . LEU A 1 84 ? 9.613 -0.447 -5.292 1.00 55.62 84 LEU A CA 1
ATOM 654 C C . LEU A 1 84 ? 9.254 0.856 -4.566 1.00 55.62 84 LEU A C 1
ATOM 656 O O . LEU A 1 84 ? 9.709 1.124 -3.455 1.00 55.62 84 LEU A O 1
ATOM 660 N N . VAL A 1 85 ? 8.395 1.673 -5.174 1.00 62.50 85 VAL A N 1
ATOM 661 C CA . VAL A 1 85 ? 7.890 2.893 -4.541 1.00 62.50 85 VAL A CA 1
ATOM 662 C C . VAL A 1 85 ? 6.433 2.692 -4.159 1.00 62.50 85 VAL A C 1
ATOM 664 O O . VAL A 1 85 ? 5.530 2.621 -4.991 1.00 62.50 85 VAL A O 1
ATOM 667 N N . VAL A 1 86 ? 6.206 2.598 -2.853 1.00 60.81 86 VAL A N 1
ATOM 668 C CA . VAL A 1 86 ? 4.875 2.457 -2.272 1.00 60.81 86 VAL A CA 1
ATOM 669 C C . VAL A 1 86 ? 4.384 3.854 -1.891 1.00 60.81 86 VAL A C 1
ATOM 671 O O . VAL A 1 86 ? 4.762 4.407 -0.857 1.00 60.81 86 VAL A O 1
ATOM 674 N N . GLU A 1 87 ? 3.524 4.438 -2.722 1.00 64.94 87 GLU A N 1
ATOM 675 C CA . GLU A 1 87 ? 2.813 5.684 -2.413 1.00 64.94 87 GLU A CA 1
ATOM 676 C C . GLU A 1 87 ? 1.549 5.349 -1.602 1.00 64.94 87 GLU A C 1
ATOM 678 O O . GLU A 1 87 ? 0.414 5.372 -2.079 1.00 64.94 87 GLU A O 1
ATOM 683 N N . SER A 1 88 ? 1.752 4.967 -0.340 1.00 60.16 88 SER A N 1
ATOM 684 C CA . SER A 1 88 ? 0.651 4.677 0.583 1.00 60.16 88 SER A CA 1
ATOM 685 C C . SER A 1 88 ? 0.108 5.955 1.215 1.00 60.16 88 SER A C 1
ATOM 687 O O . SER A 1 88 ? 0.874 6.785 1.707 1.00 60.16 88 SER A O 1
ATOM 689 N N . ALA A 1 89 ? -1.221 6.083 1.283 1.00 52.78 89 ALA A N 1
ATOM 690 C CA . ALA A 1 89 ? -1.858 7.255 1.869 1.00 52.78 89 ALA A CA 1
ATOM 691 C C . ALA A 1 89 ? -1.822 7.280 3.403 1.00 52.78 89 ALA A C 1
ATOM 693 O O . ALA A 1 89 ? -2.267 8.280 3.947 1.00 52.78 89 ALA A O 1
ATOM 694 N N . LEU A 1 90 ? -1.272 6.262 4.100 1.00 56.97 90 LEU A N 1
ATOM 695 C CA . LEU A 1 90 ? -1.204 6.129 5.578 1.00 56.97 90 LEU A CA 1
ATOM 696 C C . LEU A 1 90 ? -0.497 7.272 6.348 1.00 56.97 90 LEU A C 1
ATOM 698 O O . LEU A 1 90 ? -0.211 7.156 7.535 1.00 56.97 90 LEU A O 1
ATOM 702 N N . GLY A 1 91 ? -0.272 8.415 5.711 1.00 48.09 91 GLY A N 1
ATOM 703 C CA . GLY A 1 91 ? -0.439 9.698 6.382 1.00 48.09 91 GLY A CA 1
ATOM 704 C C . GLY A 1 91 ? 0.841 10.404 6.795 1.00 48.09 91 GLY A C 1
ATOM 705 O O . GLY A 1 91 ? 0.750 11.546 7.230 1.00 48.09 91 GLY A O 1
ATOM 706 N N . ARG A 1 92 ? 2.032 9.806 6.649 1.00 49.12 92 ARG A N 1
ATOM 707 C CA . ARG A 1 92 ? 3.296 10.481 7.026 1.00 49.12 92 ARG A CA 1
ATOM 708 C C . ARG A 1 92 ? 4.479 10.239 6.090 1.00 49.12 92 ARG A C 1
ATOM 710 O O . ARG A 1 92 ? 5.625 10.210 6.524 1.00 49.12 92 ARG A O 1
ATOM 717 N N . GLY A 1 93 ? 4.208 10.158 4.792 1.00 49.81 93 GLY A N 1
ATOM 718 C CA . GLY A 1 93 ? 5.236 10.312 3.769 1.00 49.81 93 GLY A CA 1
ATOM 719 C C . GLY A 1 93 ? 5.447 9.100 2.877 1.00 49.81 93 GLY A C 1
ATOM 720 O O . GLY A 1 93 ? 4.796 8.065 2.982 1.00 49.81 93 GLY A O 1
ATOM 721 N N . TRP A 1 94 ? 6.361 9.307 1.940 1.00 49.44 94 TRP A N 1
ATOM 722 C CA . TRP A 1 94 ? 6.730 8.381 0.888 1.00 49.44 94 TRP A CA 1
ATOM 723 C C . TRP A 1 94 ? 7.569 7.267 1.508 1.00 49.44 94 TRP A C 1
ATOM 725 O O . TRP A 1 94 ? 8.729 7.489 1.862 1.00 49.44 94 TRP A O 1
ATOM 735 N N . PHE A 1 95 ? 7.005 6.067 1.645 1.00 53.03 95 PHE A N 1
ATOM 736 C CA . PHE A 1 95 ? 7.804 4.907 2.023 1.00 53.03 95 PHE A CA 1
ATOM 737 C C . PHE A 1 95 ? 8.531 4.411 0.779 1.00 53.03 95 PHE A C 1
ATOM 739 O O . PHE A 1 95 ? 8.009 3.659 -0.044 1.00 53.03 95 PHE A O 1
ATOM 746 N N . ARG A 1 96 ? 9.769 4.879 0.636 1.00 53.31 96 ARG A N 1
ATOM 747 C CA . ARG A 1 96 ? 10.716 4.326 -0.321 1.00 53.31 96 ARG A CA 1
ATOM 748 C C . ARG A 1 96 ? 11.275 3.043 0.278 1.00 53.31 96 ARG A C 1
ATOM 750 O O . ARG A 1 96 ? 12.235 3.065 1.046 1.00 53.31 96 ARG A O 1
ATOM 757 N N . LEU A 1 97 ? 10.620 1.934 -0.030 1.00 55.81 97 LEU A N 1
ATOM 758 C CA . LEU A 1 97 ? 11.099 0.622 0.359 1.00 55.81 97 LEU A CA 1
ATOM 759 C C . LEU A 1 97 ? 12.055 0.168 -0.728 1.00 55.81 97 LEU A C 1
ATOM 761 O O . LEU A 1 97 ? 11.642 -0.197 -1.823 1.00 55.81 97 LEU A O 1
ATOM 765 N N . LYS A 1 98 ? 13.352 0.194 -0.423 1.00 52.62 98 LYS A N 1
ATOM 766 C CA . LYS A 1 98 ? 14.291 -0.564 -1.236 1.00 52.62 98 LYS A CA 1
ATOM 767 C C . LYS A 1 98 ? 13.869 -2.025 -1.117 1.00 52.62 98 LYS A C 1
ATOM 769 O O . LYS A 1 98 ? 13.977 -2.619 -0.045 1.00 52.62 98 LYS A O 1
ATOM 774 N N . THR A 1 99 ? 13.332 -2.577 -2.199 1.00 52.31 99 THR A N 1
ATOM 775 C CA . THR A 1 99 ? 13.479 -4.004 -2.481 1.00 52.31 99 THR A CA 1
ATOM 776 C C . THR A 1 99 ? 14.948 -4.340 -2.222 1.00 52.31 99 THR A C 1
ATOM 778 O O . THR A 1 99 ? 15.787 -3.527 -2.618 1.00 52.31 99 THR A O 1
ATOM 781 N N . PRO A 1 100 ? 15.287 -5.427 -1.508 1.00 49.28 100 PRO A N 1
ATOM 782 C CA . PRO A 1 100 ? 16.673 -5.870 -1.431 1.00 49.28 100 PRO A CA 1
ATOM 783 C C . PRO A 1 100 ? 17.144 -6.123 -2.871 1.00 49.28 100 PRO A C 1
ATOM 785 O O . PRO A 1 100 ? 16.828 -7.137 -3.489 1.00 49.28 100 PRO A O 1
ATOM 788 N N . ALA A 1 101 ? 17.789 -5.109 -3.445 1.00 42.06 101 ALA A N 1
ATOM 789 C CA . ALA A 1 101 ? 18.321 -5.097 -4.801 1.00 42.06 101 ALA A CA 1
ATOM 790 C C . ALA A 1 101 ? 19.580 -5.971 -4.898 1.00 42.06 101 ALA A C 1
ATOM 792 O O . ALA A 1 101 ? 20.093 -6.214 -5.981 1.00 42.06 101 ALA A O 1
ATOM 793 N N . ASP A 1 102 ? 20.017 -6.506 -3.762 1.00 43.31 102 ASP A N 1
ATOM 794 C CA . ASP A 1 102 ? 20.970 -7.589 -3.616 1.00 43.31 102 ASP A CA 1
ATOM 795 C C . ASP A 1 102 ? 20.478 -8.885 -4.302 1.00 43.31 102 ASP A C 1
ATOM 797 O O . ASP A 1 102 ? 21.308 -9.708 -4.680 1.00 43.31 102 ASP A O 1
ATOM 801 N N . GLU A 1 103 ? 19.159 -9.080 -4.485 1.00 43.19 103 GLU A N 1
ATOM 802 C CA . GLU A 1 103 ? 18.602 -10.321 -5.059 1.00 43.19 103 GLU A CA 1
ATOM 803 C C . GLU A 1 103 ? 17.716 -10.100 -6.299 1.00 43.19 103 GLU A C 1
ATOM 805 O O 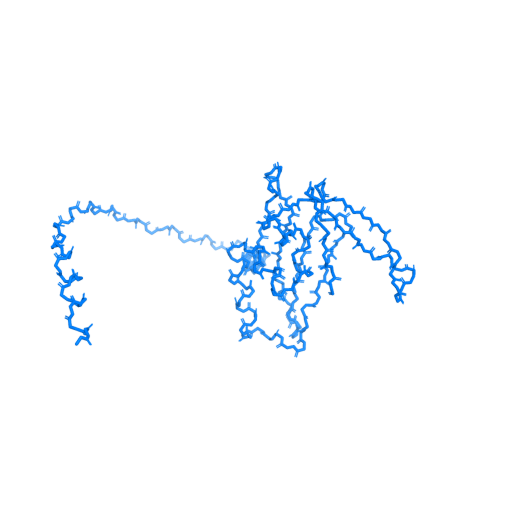. GLU A 1 103 ? 17.907 -10.793 -7.294 1.00 43.19 103 GLU A O 1
ATOM 810 N N . ALA A 1 104 ? 16.819 -9.107 -6.327 1.00 44.84 104 ALA A N 1
ATOM 811 C CA . ALA A 1 104 ? 15.855 -8.977 -7.429 1.00 44.84 104 ALA A CA 1
ATOM 812 C C . ALA A 1 104 ? 16.385 -8.149 -8.618 1.00 44.84 104 ALA A C 1
ATOM 814 O O . ALA A 1 104 ? 16.170 -6.935 -8.713 1.00 44.84 104 ALA A O 1
ATOM 815 N N . THR A 1 105 ? 17.041 -8.816 -9.570 1.00 52.03 105 THR A N 1
ATOM 816 C CA . THR A 1 105 ? 17.388 -8.216 -10.874 1.00 52.03 105 THR A CA 1
ATOM 817 C C . THR A 1 105 ? 16.158 -8.202 -11.796 1.00 52.03 105 THR A C 1
ATOM 819 O O . THR A 1 105 ? 15.262 -9.026 -11.673 1.00 52.03 105 THR A O 1
ATOM 822 N N . PHE A 1 106 ? 16.062 -7.279 -12.755 1.00 46.88 106 PHE A N 1
ATOM 823 C CA . PHE A 1 106 ? 14.975 -7.308 -13.747 1.00 46.88 106 PHE A CA 1
ATOM 824 C C . PHE A 1 106 ? 15.089 -8.592 -14.604 1.00 46.88 106 PHE A C 1
ATOM 826 O O . PHE A 1 106 ? 16.096 -8.767 -15.288 1.00 46.88 106 PHE A O 1
ATOM 833 N N . GLY A 1 107 ? 14.088 -9.480 -14.538 1.00 51.69 107 GLY A N 1
ATOM 834 C CA . GLY A 1 107 ? 14.156 -10.872 -15.026 1.00 51.69 107 GLY A CA 1
ATOM 835 C C . GLY A 1 10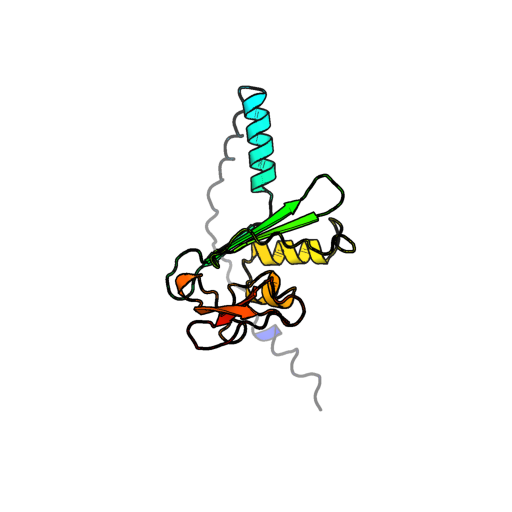7 ? 14.215 -11.925 -13.906 1.00 51.69 107 GLY A C 1
ATOM 836 O O . GLY A 1 107 ? 14.196 -13.121 -14.183 1.00 51.69 107 GLY A O 1
ATOM 837 N N . ASP A 1 108 ? 14.278 -11.488 -12.647 1.00 62.03 108 ASP A N 1
ATOM 838 C CA . ASP A 1 108 ? 14.054 -12.326 -11.473 1.00 62.03 108 ASP A CA 1
ATOM 839 C C . ASP A 1 108 ? 12.558 -12.688 -11.372 1.00 62.03 108 ASP A C 1
ATOM 841 O O . ASP A 1 108 ? 11.709 -11.795 -11.512 1.00 62.03 108 ASP A O 1
ATOM 845 N N . PRO A 1 109 ? 12.215 -13.960 -11.100 1.00 66.06 109 PRO A N 1
ATOM 846 C CA . PRO A 1 109 ? 10.847 -14.393 -10.820 1.00 66.06 109 PRO A CA 1
ATOM 847 C C . PRO A 1 109 ? 10.086 -13.497 -9.832 1.00 66.06 109 PRO A C 1
ATOM 849 O O . PRO A 1 109 ? 8.892 -13.271 -10.012 1.00 66.06 109 PRO A O 1
ATOM 852 N N . VAL A 1 110 ? 10.761 -12.931 -8.826 1.00 70.38 110 VAL A N 1
ATOM 853 C CA . VAL A 1 110 ? 10.142 -12.028 -7.839 1.00 70.38 110 VAL A CA 1
ATOM 854 C C . VAL A 1 110 ? 9.671 -10.722 -8.483 1.00 70.38 110 VAL A C 1
ATOM 856 O O . VAL A 1 110 ? 8.628 -10.181 -8.109 1.00 70.38 110 VAL A O 1
ATOM 859 N N . ALA A 1 111 ? 10.416 -10.203 -9.463 1.00 72.56 111 ALA A N 1
ATOM 860 C CA . ALA A 1 111 ? 10.038 -8.989 -10.175 1.00 72.56 111 ALA A CA 1
ATOM 861 C C . ALA A 1 111 ? 8.838 -9.237 -11.100 1.00 72.56 111 ALA A C 1
ATOM 863 O O . ALA A 1 111 ? 7.947 -8.392 -11.154 1.00 72.56 111 ALA A O 1
ATOM 864 N N . GLU A 1 112 ? 8.789 -10.377 -11.794 1.00 78.88 112 GLU A N 1
ATOM 865 C CA . GLU A 1 112 ? 7.636 -10.773 -12.618 1.00 78.88 112 GLU A CA 1
ATOM 866 C C . GLU A 1 112 ? 6.388 -11.006 -11.757 1.00 78.88 112 GLU A C 1
ATOM 868 O O . GLU A 1 112 ? 5.321 -10.463 -12.040 1.00 78.88 112 GLU A O 1
ATOM 873 N N . GLU A 1 113 ? 6.533 -11.711 -10.635 1.00 83.88 113 GLU A N 1
ATOM 874 C CA . GLU A 1 113 ? 5.435 -11.944 -9.699 1.00 83.88 113 GLU A CA 1
ATOM 875 C C . GLU A 1 113 ? 4.889 -10.628 -9.129 1.00 83.88 113 GLU A C 1
ATOM 877 O O . GLU A 1 113 ? 3.675 -10.420 -9.081 1.00 83.88 113 GLU A O 1
ATOM 882 N N . LEU A 1 114 ? 5.764 -9.691 -8.757 1.00 83.19 114 LEU A N 1
ATOM 883 C CA . LEU A 1 114 ? 5.345 -8.374 -8.287 1.00 83.19 114 LEU A CA 1
ATOM 884 C C . LEU A 1 114 ? 4.593 -7.587 -9.372 1.00 83.19 114 LEU A C 1
ATOM 886 O O . LEU A 1 114 ? 3.607 -6.915 -9.064 1.00 83.19 114 LEU A O 1
ATOM 890 N N . GLN A 1 115 ? 5.013 -7.681 -10.637 1.00 83.88 115 GLN A N 1
ATOM 891 C CA . GLN A 1 115 ? 4.293 -7.071 -11.759 1.00 83.88 115 GLN A CA 1
ATOM 892 C C . GLN A 1 115 ? 2.878 -7.638 -11.887 1.00 83.88 115 GLN A C 1
ATOM 894 O O . GLN A 1 115 ? 1.920 -6.866 -11.958 1.00 83.88 115 GLN A O 1
ATOM 899 N N . ASP A 1 116 ? 2.733 -8.961 -11.825 1.00 88.00 116 ASP A N 1
ATOM 900 C CA . ASP A 1 116 ? 1.438 -9.643 -11.897 1.00 88.00 116 ASP A CA 1
ATOM 901 C C . ASP A 1 116 ? 0.521 -9.292 -10.720 1.00 88.00 116 ASP A C 1
ATOM 903 O O . ASP A 1 116 ? -0.702 -9.184 -10.856 1.00 88.00 116 ASP A O 1
ATOM 907 N N . VAL A 1 117 ? 1.089 -9.122 -9.530 1.00 89.88 117 VAL A N 1
ATOM 908 C CA . VAL A 1 117 ? 0.359 -8.725 -8.317 1.00 89.88 117 VAL A CA 1
ATOM 909 C C . VAL A 1 117 ? -0.156 -7.300 -8.432 1.00 89.88 117 VAL A C 1
ATOM 911 O O . VAL A 1 117 ? -1.316 -7.037 -8.106 1.00 89.88 117 VAL A O 1
ATOM 914 N N . LEU A 1 118 ? 0.675 -6.389 -8.942 1.00 90.00 118 LEU A N 1
ATOM 915 C CA . LEU A 1 118 ? 0.272 -5.009 -9.186 1.00 90.00 118 LEU A CA 1
ATOM 916 C C . LEU A 1 118 ? -0.772 -4.921 -10.306 1.00 90.00 118 LEU A C 1
ATOM 918 O O . LEU A 1 118 ? -1.774 -4.228 -10.143 1.00 90.00 118 LEU A O 1
ATOM 922 N N . ALA A 1 119 ? -0.616 -5.684 -11.390 1.00 89.62 119 ALA A N 1
ATOM 923 C CA . ALA A 1 119 ? -1.592 -5.737 -12.479 1.00 89.62 119 ALA A CA 1
ATOM 924 C C . ALA A 1 119 ? -2.982 -6.206 -12.008 1.00 89.62 119 ALA A C 1
ATOM 926 O O . ALA A 1 119 ? -4.003 -5.723 -12.496 1.00 89.62 119 ALA A O 1
ATOM 927 N N . ARG A 1 120 ? -3.032 -7.114 -11.023 1.00 93.69 120 ARG A N 1
ATOM 928 C CA . ARG A 1 120 ? -4.277 -7.605 -10.405 1.00 93.69 120 ARG A CA 1
ATOM 929 C C . ARG A 1 120 ? -4.791 -6.735 -9.255 1.00 93.69 120 ARG A C 1
ATOM 931 O O . ARG A 1 120 ? -5.889 -6.990 -8.765 1.00 93.69 120 ARG A O 1
ATOM 938 N N . ALA A 1 121 ? -4.014 -5.744 -8.812 1.00 93.19 121 ALA A N 1
ATOM 939 C CA . ALA A 1 121 ? -4.251 -4.991 -7.581 1.00 93.19 121 ALA A CA 1
ATOM 940 C C . ALA A 1 121 ? -4.534 -5.907 -6.368 1.00 93.19 121 ALA A C 1
ATOM 942 O O . ALA A 1 121 ? -5.438 -5.654 -5.565 1.00 93.19 121 ALA A O 1
ATOM 943 N N . ASP A 1 122 ? -3.752 -6.983 -6.224 1.00 95.88 122 ASP A N 1
ATOM 944 C CA . ASP A 1 122 ? -3.935 -7.978 -5.164 1.00 95.88 122 ASP A CA 1
ATOM 945 C C . ASP A 1 122 ? -3.200 -7.568 -3.877 1.00 95.88 122 ASP A C 1
ATOM 947 O O . ASP A 1 122 ? -2.026 -7.872 -3.660 1.00 95.88 122 ASP A O 1
ATOM 951 N N . ALA A 1 123 ? -3.908 -6.852 -3.000 1.00 94.12 123 ALA A N 1
ATOM 952 C CA . ALA A 1 123 ? -3.350 -6.376 -1.734 1.00 94.12 123 ALA A CA 1
ATOM 953 C C . ALA A 1 123 ? -2.992 -7.522 -0.776 1.00 94.12 123 ALA A C 1
ATOM 955 O O . ALA A 1 123 ? -2.082 -7.373 0.042 1.00 94.12 123 ALA A O 1
ATOM 956 N N . ALA A 1 124 ? -3.711 -8.646 -0.860 1.00 95.38 124 ALA A N 1
ATOM 957 C CA . ALA A 1 124 ? -3.470 -9.793 -0.001 1.00 95.38 124 ALA A CA 1
ATOM 958 C C . ALA A 1 124 ? -2.145 -10.450 -0.372 1.00 95.38 124 ALA A C 1
ATOM 960 O O . ALA A 1 124 ? -1.310 -10.679 0.503 1.00 95.38 124 ALA A O 1
ATOM 961 N N . TRP A 1 125 ? -1.919 -10.680 -1.665 1.00 94.44 125 TRP A N 1
ATOM 962 C CA . TRP A 1 125 ? -0.658 -11.242 -2.128 1.00 94.44 125 TRP A CA 1
ATOM 963 C C . TRP A 1 125 ? 0.511 -10.283 -1.923 1.00 94.44 125 TRP A C 1
ATOM 965 O O . TRP A 1 125 ? 1.566 -10.701 -1.454 1.00 94.44 125 TRP A O 1
ATOM 975 N N . LEU A 1 126 ? 0.306 -8.980 -2.148 1.00 90.25 126 LEU A N 1
ATOM 976 C CA . LEU A 1 126 ? 1.327 -7.973 -1.859 1.00 90.25 126 LEU A CA 1
ATOM 977 C C . LEU A 1 126 ? 1.761 -8.008 -0.380 1.00 90.25 126 LEU A C 1
ATOM 979 O O . LEU A 1 126 ? 2.952 -7.934 -0.084 1.00 90.25 126 LEU A O 1
ATOM 983 N N . HIS A 1 127 ? 0.812 -8.193 0.546 1.00 90.75 127 HIS A N 1
ATOM 984 C CA . HIS A 1 127 ? 1.102 -8.379 1.971 1.00 90.75 127 HIS A CA 1
ATOM 985 C C . HIS A 1 127 ? 1.816 -9.709 2.267 1.00 90.75 127 HIS A C 1
ATOM 987 O O . HIS A 1 127 ? 2.652 -9.758 3.166 1.00 90.75 127 HIS A O 1
ATOM 993 N N . VAL A 1 128 ? 1.479 -10.797 1.564 1.00 91.31 128 VAL A N 1
ATOM 994 C CA . VAL A 1 128 ? 2.156 -12.101 1.713 1.00 91.31 128 VAL A CA 1
ATOM 995 C C . VAL A 1 128 ? 3.619 -12.006 1.284 1.00 91.31 128 VAL A C 1
ATOM 997 O O . VAL A 1 128 ? 4.479 -12.504 2.006 1.00 91.31 128 VAL A O 1
ATOM 1000 N N . MET A 1 129 ? 3.902 -11.338 0.160 1.00 86.88 129 MET A N 1
ATOM 1001 C CA . MET A 1 129 ? 5.271 -11.115 -0.319 1.00 86.88 129 MET A CA 1
ATOM 1002 C C . MET A 1 129 ? 6.077 -10.290 0.685 1.00 86.88 129 MET A C 1
ATOM 1004 O O . MET A 1 129 ? 7.190 -10.658 1.056 1.00 86.88 129 MET A O 1
ATOM 1008 N N . ASN A 1 130 ? 5.514 -9.167 1.139 1.00 84.69 130 ASN A N 1
ATOM 1009 C CA . ASN A 1 130 ? 6.118 -8.346 2.176 1.00 84.69 130 ASN A CA 1
ATOM 1010 C C . ASN A 1 130 ? 5.048 -7.472 2.854 1.00 84.69 130 ASN A C 1
ATOM 1012 O O . ASN A 1 130 ? 4.525 -6.550 2.218 1.00 84.69 130 ASN A O 1
ATOM 1016 N N . PRO A 1 131 ? 4.759 -7.660 4.156 1.00 86.44 131 PRO A N 1
ATOM 1017 C CA . PRO A 1 131 ? 3.764 -6.854 4.866 1.00 86.44 131 PRO A CA 1
ATOM 1018 C C . PRO A 1 131 ? 4.013 -5.342 4.765 1.00 86.44 131 PRO A C 1
ATOM 1020 O O . PRO A 1 131 ? 3.066 -4.558 4.698 1.00 86.44 131 PRO A O 1
ATOM 1023 N N . LYS A 1 132 ? 5.283 -4.918 4.664 1.00 82.50 132 LYS A N 1
ATOM 1024 C CA . LYS A 1 132 ? 5.667 -3.504 4.524 1.00 82.50 132 LYS A CA 1
ATOM 1025 C C . LYS A 1 132 ? 5.230 -2.900 3.189 1.00 82.50 132 LYS A C 1
ATOM 1027 O O . LYS A 1 132 ? 5.099 -1.683 3.111 1.00 82.50 132 LYS A O 1
ATOM 1032 N N . TRP A 1 133 ? 4.990 -3.709 2.153 1.00 84.69 133 TRP A N 1
ATOM 1033 C CA . TRP A 1 133 ? 4.530 -3.238 0.839 1.00 84.69 133 TRP A CA 1
ATOM 1034 C C . TRP A 1 133 ? 3.028 -2.954 0.796 1.00 84.69 133 TRP A C 1
ATOM 1036 O O . TRP A 1 133 ? 2.575 -2.174 -0.040 1.00 84.69 133 TRP A O 1
ATOM 1046 N N . ALA A 1 134 ? 2.263 -3.527 1.725 1.00 90.19 134 ALA A N 1
ATOM 1047 C CA . ALA A 1 134 ? 0.818 -3.355 1.814 1.00 90.19 134 ALA A CA 1
ATOM 1048 C C . ALA A 1 134 ? 0.380 -2.877 3.212 1.00 90.19 134 ALA A C 1
ATOM 1050 O O . ALA A 1 134 ? -0.488 -3.497 3.831 1.00 90.19 134 ALA A O 1
ATOM 1051 N N . PRO A 1 135 ? 0.915 -1.754 3.734 1.00 86.31 135 PRO A N 1
ATOM 1052 C CA . PRO A 1 135 ? 0.615 -1.318 5.098 1.00 86.31 135 PRO A CA 1
ATOM 1053 C C . PRO A 1 135 ? -0.858 -0.903 5.274 1.00 86.31 135 PRO A C 1
ATOM 1055 O O . PRO A 1 135 ? -1.381 -0.866 6.381 1.00 86.31 135 PRO A O 1
ATOM 1058 N N . PHE A 1 136 ? -1.549 -0.616 4.168 1.00 90.19 136 PHE A N 1
ATOM 1059 C CA . PHE A 1 136 ? -2.970 -0.269 4.095 1.00 90.19 136 PHE A CA 1
ATOM 1060 C C . PHE A 1 136 ? -3.911 -1.490 4.130 1.00 90.19 136 PHE A C 1
ATOM 1062 O O . PHE A 1 136 ? -5.135 -1.317 4.158 1.00 90.19 136 PHE A O 1
ATOM 1069 N N . PHE A 1 137 ? -3.376 -2.715 4.110 1.00 94.12 137 PHE A N 1
ATOM 1070 C CA . PHE A 1 137 ? -4.137 -3.962 4.077 1.00 94.12 137 PHE A CA 1
ATOM 1071 C C . PHE A 1 137 ? -4.209 -4.622 5.458 1.00 94.12 137 PHE A C 1
ATOM 1073 O O . PHE A 1 137 ? -3.207 -4.799 6.145 1.00 94.12 137 PHE A O 1
ATOM 1080 N N . CYS A 1 138 ? -5.408 -5.037 5.866 1.00 95.06 138 CYS A N 1
ATOM 1081 C CA . CYS A 1 138 ? -5.599 -5.823 7.079 1.00 95.06 138 CYS A CA 1
ATOM 1082 C C . CYS A 1 138 ? -5.718 -7.313 6.737 1.00 95.06 138 CYS A C 1
ATOM 1084 O O . CYS A 1 138 ? -6.758 -7.748 6.238 1.00 95.06 138 CYS A O 1
ATOM 1086 N N . ALA A 1 139 ? -4.709 -8.113 7.094 1.00 95.06 139 ALA A N 1
ATOM 1087 C CA . ALA A 1 139 ? -4.688 -9.554 6.823 1.00 95.06 139 ALA A CA 1
ATOM 1088 C C . ALA A 1 139 ? -5.811 -10.347 7.518 1.00 95.06 139 ALA A C 1
ATOM 1090 O O . ALA A 1 139 ? -6.242 -11.379 7.013 1.00 95.06 139 ALA A O 1
ATOM 1091 N N . LYS A 1 140 ? -6.334 -9.864 8.652 1.00 96.44 140 LYS A N 1
ATOM 1092 C CA . LYS A 1 140 ? -7.473 -10.505 9.332 1.00 96.44 140 LYS A CA 1
ATOM 1093 C C . LYS A 1 140 ? -8.806 -10.203 8.648 1.00 96.44 140 LYS A C 1
ATOM 1095 O O . LYS A 1 140 ? -9.636 -11.092 8.513 1.00 96.44 140 LYS A O 1
ATOM 1100 N N . CYS A 1 141 ? -9.008 -8.962 8.203 1.00 96.88 141 CYS A N 1
ATOM 1101 C CA . CYS A 1 141 ? -10.229 -8.573 7.492 1.00 96.88 141 CYS A CA 1
ATOM 1102 C C . CYS A 1 141 ? -10.206 -8.953 6.010 1.00 96.88 141 CYS A C 1
ATOM 1104 O O . CYS A 1 141 ? -11.263 -8.946 5.386 1.00 96.88 141 CYS A O 1
ATOM 1106 N N . GLN A 1 142 ? -9.017 -9.206 5.452 1.00 96.88 142 GLN A N 1
ATOM 1107 C CA . GLN A 1 142 ? -8.773 -9.347 4.016 1.00 96.88 142 GLN A CA 1
ATOM 1108 C C . GLN A 1 142 ? -9.303 -8.132 3.233 1.00 96.88 142 GLN A C 1
ATOM 1110 O O . GLN A 1 142 ? -10.007 -8.259 2.233 1.00 96.88 142 GLN A O 1
ATOM 1115 N N . ARG A 1 143 ? -9.026 -6.924 3.745 1.00 97.38 143 ARG A N 1
ATOM 1116 C CA . ARG A 1 143 ? -9.555 -5.654 3.218 1.00 97.38 143 ARG A CA 1
ATOM 1117 C C . ARG A 1 143 ? -8.524 -4.535 3.275 1.00 97.38 143 ARG A C 1
ATOM 1119 O O . ARG A 1 143 ? -7.699 -4.484 4.187 1.00 97.38 143 ARG A O 1
ATOM 1126 N N . VAL A 1 144 ? -8.640 -3.613 2.322 1.00 95.75 144 VAL A N 1
ATOM 1127 C CA . VAL A 1 144 ? -7.881 -2.360 2.255 1.00 95.75 144 VAL A CA 1
ATOM 1128 C C . VAL A 1 144 ? -8.630 -1.245 2.982 1.00 95.75 144 VAL A C 1
ATOM 1130 O O . VAL A 1 144 ? -9.846 -1.097 2.833 1.00 95.75 144 VAL A O 1
ATOM 1133 N N . TYR A 1 145 ? -7.897 -0.416 3.721 1.00 94.50 145 TYR A N 1
ATOM 1134 C CA . TYR A 1 145 ? -8.425 0.760 4.406 1.00 94.50 145 TYR A CA 1
ATOM 1135 C C . TYR A 1 145 ? -7.511 1.970 4.181 1.00 94.50 145 TYR A C 1
ATOM 1137 O O . TYR A 1 145 ? -6.290 1.831 4.176 1.00 94.50 145 TYR A O 1
ATOM 1145 N N . CYS A 1 146 ? -8.096 3.159 4.000 1.00 92.12 146 CYS A N 1
ATOM 1146 C CA . CYS A 1 146 ? -7.332 4.406 3.902 1.00 92.12 146 CYS A CA 1
ATOM 1147 C C . CYS A 1 146 ? -6.821 4.862 5.277 1.00 92.12 146 CYS A C 1
ATOM 1149 O O . CYS A 1 146 ? -7.280 4.388 6.316 1.00 92.12 146 CYS A O 1
ATOM 1151 N N . ASP A 1 147 ? -5.921 5.836 5.276 1.00 87.94 147 ASP A N 1
ATOM 1152 C CA . ASP A 1 147 ? -5.356 6.502 6.457 1.00 87.94 147 ASP A CA 1
ATOM 1153 C C . ASP A 1 147 ? -6.387 6.949 7.489 1.00 87.94 147 ASP A C 1
ATOM 1155 O O . ASP A 1 147 ? -6.213 6.700 8.673 1.00 87.94 147 ASP A O 1
ATOM 1159 N N . LYS A 1 148 ? -7.515 7.507 7.045 1.00 91.25 148 LYS A N 1
ATOM 1160 C CA . LYS A 1 148 ? -8.606 7.933 7.936 1.00 91.25 148 LYS A CA 1
ATOM 1161 C C . LYS A 1 148 ? -9.290 6.778 8.668 1.00 91.25 148 LYS A C 1
ATOM 1163 O O . LYS A 1 148 ? -9.942 6.999 9.683 1.00 91.25 148 LYS A O 1
ATOM 1168 N N . CYS A 1 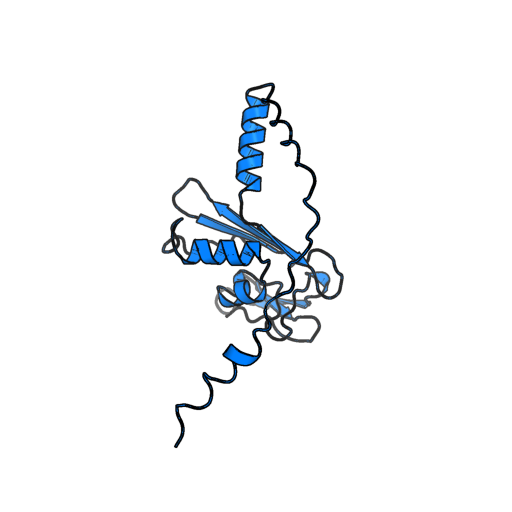149 ? -9.227 5.566 8.119 1.00 94.06 149 CYS A N 1
ATOM 1169 C CA . CYS A 1 149 ? -9.801 4.376 8.745 1.00 94.06 149 CYS A CA 1
ATOM 1170 C C . CYS A 1 149 ? -8.824 3.682 9.690 1.00 94.06 149 CYS A C 1
ATOM 1172 O O . CYS A 1 149 ? -9.268 2.962 10.582 1.00 94.06 149 CYS A O 1
ATOM 1174 N N . TRP A 1 150 ? -7.522 3.850 9.476 1.00 92.62 150 TRP A N 1
ATOM 1175 C CA . TRP A 1 150 ? -6.513 3.310 10.370 1.00 92.62 150 TRP A CA 1
ATOM 1176 C C . TRP A 1 150 ? -6.354 4.224 11.584 1.00 92.62 150 TRP A C 1
ATOM 1178 O O . TRP A 1 150 ? -6.208 5.436 11.468 1.00 92.62 150 TRP A O 1
ATOM 1188 N N . THR A 1 151 ? -6.364 3.638 12.775 1.00 92.25 151 THR A N 1
ATOM 1189 C CA . THR A 1 151 ? -5.923 4.329 13.986 1.00 92.25 151 THR A CA 1
ATOM 1190 C C . THR A 1 151 ? -4.416 4.169 14.095 1.00 92.25 151 THR A C 1
ATOM 1192 O O . THR A 1 151 ? -3.930 3.045 14.215 1.00 92.25 151 THR A O 1
ATOM 1195 N N . LEU A 1 152 ? -3.689 5.282 14.017 1.00 88.31 152 LEU A N 1
ATOM 1196 C CA . LEU A 1 152 ? -2.231 5.316 14.085 1.00 88.31 152 LEU A CA 1
ATOM 1197 C C . LEU A 1 152 ? -1.779 5.792 15.466 1.00 88.31 152 LEU A C 1
ATOM 1199 O O . LEU A 1 152 ? -2.258 6.813 15.957 1.00 88.31 152 LEU A O 1
ATOM 1203 N N . GLU A 1 153 ? -0.848 5.063 16.068 1.00 87.19 153 GLU A N 1
ATOM 1204 C CA . GLU A 1 153 ? -0.229 5.383 17.351 1.00 87.19 153 GLU A CA 1
ATOM 1205 C C . GLU A 1 153 ? 1.294 5.384 17.183 1.00 87.19 153 GLU A C 1
ATOM 1207 O O . GLU A 1 153 ? 1.885 4.391 16.752 1.00 87.19 153 GLU A O 1
ATOM 1212 N N . ASP A 1 154 ? 1.923 6.510 17.519 1.00 83.25 154 ASP A N 1
ATOM 1213 C CA . ASP A 1 154 ? 3.376 6.617 17.607 1.00 83.25 154 ASP A CA 1
ATOM 1214 C C . ASP A 1 154 ? 3.822 5.913 18.902 1.00 83.25 154 ASP A C 1
ATOM 1216 O O . ASP A 1 154 ? 3.469 6.342 20.001 1.00 83.25 154 ASP A O 1
ATOM 1220 N N . VAL A 1 155 ? 4.586 4.825 18.790 1.00 82.50 155 VAL A N 1
ATOM 1221 C CA . VAL A 1 155 ? 5.161 4.114 19.941 1.00 82.50 155 VAL A CA 1
ATOM 1222 C C . VAL A 1 155 ? 6.687 4.182 19.907 1.00 82.50 155 VAL A C 1
ATOM 1224 O O . VAL A 1 155 ? 7.271 4.151 18.826 1.00 82.50 155 VAL A O 1
ATOM 1227 N N . PRO A 1 156 ? 7.380 4.246 21.055 1.00 81.81 156 PRO A N 1
ATOM 1228 C CA . PRO A 1 156 ? 8.839 4.177 21.069 1.00 81.81 156 PRO A CA 1
ATOM 1229 C C . PRO A 1 156 ? 9.329 2.885 20.401 1.00 81.81 156 PRO A C 1
ATOM 1231 O O . PRO A 1 156 ? 8.851 1.797 20.734 1.00 81.81 156 PRO A O 1
ATOM 1234 N N . HIS A 1 157 ? 10.272 2.988 19.461 1.00 80.25 157 HIS A N 1
ATOM 1235 C CA . HIS A 1 157 ? 10.912 1.803 18.897 1.00 80.25 157 HIS A CA 1
ATOM 1236 C C . HIS A 1 157 ? 11.877 1.213 19.940 1.00 80.25 157 HIS A C 1
ATOM 1238 O O . HIS A 1 157 ? 12.667 1.969 20.511 1.00 80.25 157 HIS A O 1
ATOM 1244 N N . PRO A 1 158 ? 11.852 -0.110 20.196 1.00 77.19 158 PRO A N 1
ATOM 1245 C CA . PRO A 1 158 ? 12.662 -0.730 21.250 1.00 77.19 158 PRO A CA 1
ATOM 1246 C C . PRO A 1 158 ? 14.165 -0.491 21.058 1.00 77.19 158 PRO A C 1
ATOM 1248 O O . PRO A 1 158 ? 14.859 -0.174 22.019 1.00 77.19 158 PRO A O 1
ATOM 1251 N N . ASP A 1 159 ? 14.639 -0.570 19.813 1.00 80.06 159 ASP A N 1
ATOM 1252 C CA . ASP A 1 159 ? 16.057 -0.373 19.478 1.00 80.06 159 ASP A CA 1
ATOM 1253 C C . ASP A 1 159 ? 16.427 1.074 19.105 1.00 80.06 159 ASP A C 1
ATOM 1255 O O . ASP A 1 159 ? 17.606 1.411 19.029 1.00 80.06 159 ASP A O 1
ATOM 1259 N N . TYR A 1 160 ? 15.435 1.941 18.869 1.00 77.81 160 TYR A N 1
ATOM 1260 C CA . TYR A 1 160 ? 15.640 3.302 18.361 1.00 77.81 160 TYR A CA 1
ATOM 1261 C C . TYR A 1 160 ? 14.674 4.277 19.049 1.00 77.81 160 TYR A C 1
ATOM 1263 O O . TYR A 1 160 ? 13.712 4.729 18.433 1.00 77.81 160 TYR A O 1
ATOM 1271 N N . PRO A 1 161 ? 14.892 4.617 20.329 1.00 78.06 161 PRO A N 1
ATOM 1272 C CA . PRO A 1 161 ? 13.941 5.405 21.118 1.00 78.06 161 PRO A CA 1
ATOM 1273 C C . PRO A 1 161 ? 13.618 6.784 20.516 1.00 78.06 161 PRO A C 1
ATOM 1275 O O . PRO A 1 161 ? 12.515 7.286 20.716 1.00 78.06 161 PRO A O 1
ATOM 1278 N N . ASP A 1 162 ? 14.535 7.355 19.729 1.00 79.81 162 ASP A N 1
ATOM 1279 C CA . ASP A 1 162 ? 14.351 8.636 19.029 1.00 79.81 162 ASP A CA 1
ATOM 1280 C C . ASP A 1 162 ? 13.615 8.508 17.680 1.00 79.81 162 ASP A C 1
ATOM 1282 O O . ASP A 1 162 ? 13.323 9.506 17.023 1.00 79.81 162 ASP A O 1
ATOM 1286 N N . SER A 1 163 ? 13.327 7.284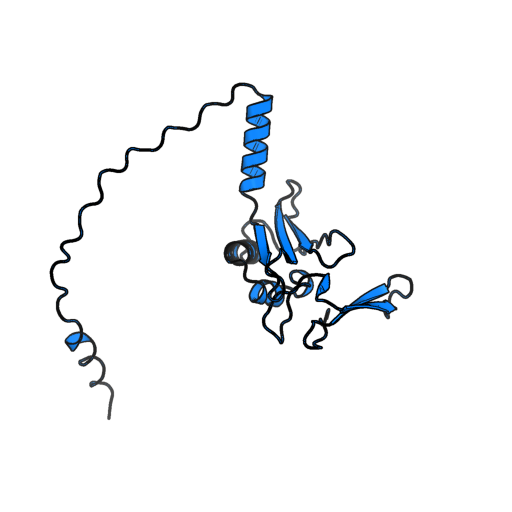 17.233 1.00 71.25 163 SER A N 1
ATOM 1287 C CA . SER A 1 163 ? 12.596 6.989 15.998 1.00 71.25 163 SER A CA 1
ATOM 1288 C C . SER A 1 163 ? 11.304 6.253 16.349 1.00 71.25 163 SER A C 1
ATOM 1290 O O . SER A 1 163 ? 11.341 5.040 16.546 1.00 71.25 163 SER A O 1
ATOM 1292 N N . PRO A 1 164 ? 10.153 6.942 16.464 1.00 67.56 164 PRO A N 1
ATOM 1293 C CA . PRO A 1 164 ? 8.909 6.282 16.831 1.00 67.56 164 PRO A CA 1
ATOM 1294 C C . PRO A 1 164 ? 8.555 5.211 15.794 1.00 67.56 164 PRO A C 1
ATOM 1296 O O . PRO A 1 164 ? 8.530 5.463 14.588 1.00 67.56 164 PRO A O 1
ATOM 1299 N N . ALA A 1 165 ? 8.280 4.002 16.271 1.00 73.62 165 ALA A N 1
ATOM 1300 C CA . ALA A 1 165 ? 7.626 2.982 15.478 1.00 73.62 165 ALA A CA 1
ATOM 1301 C C . ALA A 1 165 ? 6.142 3.338 15.348 1.00 73.62 165 ALA A C 1
ATOM 1303 O O . ALA A 1 165 ? 5.510 3.814 16.290 1.00 73.62 165 ALA A O 1
ATOM 1304 N N . LEU A 1 166 ? 5.565 3.076 14.181 1.00 77.19 166 LEU A N 1
ATOM 1305 C CA . LEU A 1 166 ? 4.141 3.285 13.960 1.00 77.19 166 LEU A CA 1
ATOM 1306 C C . LEU A 1 166 ? 3.388 1.992 14.274 1.00 77.19 166 LEU A C 1
ATOM 1308 O O . LEU A 1 166 ? 3.604 0.970 13.617 1.00 77.19 166 LEU A O 1
ATOM 1312 N N . ARG A 1 167 ? 2.474 2.033 15.244 1.00 85.06 167 ARG A N 1
ATOM 1313 C CA . ARG A 1 167 ? 1.421 1.022 15.369 1.00 85.06 167 ARG A CA 1
ATOM 1314 C C . ARG A 1 167 ? 0.203 1.494 14.601 1.00 85.06 167 ARG A C 1
ATOM 1316 O O . ARG A 1 167 ? -0.223 2.635 14.738 1.00 85.06 167 ARG A O 1
ATOM 1323 N N . ALA A 1 168 ? -0.376 0.599 13.813 1.00 89.06 168 ALA A N 1
ATOM 1324 C CA . ALA A 1 168 ? -1.623 0.859 13.115 1.00 89.06 168 ALA A CA 1
ATOM 1325 C C . ALA A 1 168 ? -2.664 -0.178 13.538 1.00 89.06 168 ALA A C 1
ATOM 1327 O O . ALA A 1 168 ? -2.361 -1.365 13.631 1.00 89.06 168 ALA A O 1
ATOM 1328 N N . THR A 1 169 ? -3.892 0.259 13.798 1.00 93.94 169 THR A N 1
ATOM 1329 C CA . THR A 1 169 ? -5.034 -0.613 14.096 1.00 93.94 169 THR A CA 1
ATOM 1330 C C . THR A 1 169 ? -6.136 -0.361 13.081 1.00 93.94 169 THR A C 1
ATOM 1332 O O . THR A 1 169 ? -6.524 0.784 12.847 1.00 93.94 169 THR A O 1
ATOM 1335 N N . CYS A 1 170 ? -6.616 -1.421 12.435 1.00 95.38 170 CYS A N 1
ATOM 1336 C CA . CYS A 1 170 ? -7.674 -1.310 11.441 1.00 95.38 170 CYS A CA 1
ATOM 1337 C C . CYS A 1 170 ? -9.001 -0.994 12.146 1.00 95.38 170 CYS A C 1
ATOM 1339 O O . CYS A 1 170 ? -9.130 -1.196 13.356 1.00 95.38 170 CYS A O 1
ATOM 1341 N N . PRO A 1 171 ? -10.046 -0.581 11.422 1.00 96.62 171 PRO A N 1
ATOM 1342 C CA . PRO A 1 171 ? -11.267 -0.126 12.071 1.00 96.62 171 PRO A CA 1
ATOM 1343 C C . PRO A 1 171 ? -12.154 -1.263 12.623 1.00 96.62 171 PRO A C 1
ATOM 1345 O O . PRO A 1 171 ? -13.233 -0.995 13.148 1.00 96.62 171 PRO A O 1
ATOM 1348 N N . GLU A 1 172 ? -11.700 -2.516 12.510 1.00 97.19 172 GLU A N 1
ATOM 1349 C CA . GLU A 1 172 ? -12.255 -3.694 13.199 1.00 97.19 172 GLU A CA 1
ATOM 1350 C C . GLU A 1 172 ? -11.433 -4.070 14.453 1.00 97.19 172 GLU A C 1
ATOM 1352 O O . GLU A 1 172 ? -11.674 -5.103 15.067 1.00 97.19 172 GLU A O 1
ATOM 1357 N N . GLY A 1 173 ? -10.428 -3.268 14.829 1.00 96.44 173 GLY A N 1
ATOM 1358 C CA . GLY A 1 173 ? -9.592 -3.503 16.011 1.00 96.44 173 GLY A CA 1
ATOM 1359 C C . GLY A 1 173 ? -8.389 -4.427 15.787 1.00 96.44 173 GLY A C 1
ATOM 1360 O O . GLY A 1 173 ? -7.730 -4.822 16.747 1.00 96.44 173 GLY A O 1
ATOM 1361 N N . HIS A 1 174 ? -8.067 -4.793 14.544 1.00 95.94 174 HIS A N 1
ATOM 1362 C CA . HIS A 1 174 ? -6.908 -5.638 14.255 1.00 95.94 174 HIS A CA 1
ATOM 1363 C C . HIS A 1 174 ? -5.630 -4.814 14.106 1.00 95.94 174 HIS A C 1
ATOM 1365 O O . HIS A 1 174 ? -5.547 -3.946 13.237 1.00 95.94 174 HIS A O 1
ATOM 1371 N N . ALA A 1 175 ? -4.618 -5.131 14.910 1.00 91.25 175 ALA A N 1
ATOM 1372 C CA . ALA A 1 175 ? -3.294 -4.540 14.777 1.00 91.25 175 ALA A CA 1
ATOM 1373 C C . ALA A 1 175 ? -2.627 -4.946 13.451 1.00 91.25 175 ALA A C 1
ATOM 1375 O O . ALA A 1 175 ? -2.653 -6.118 13.063 1.00 91.25 175 ALA A O 1
ATOM 1376 N N . PHE A 1 176 ? -2.005 -3.976 12.788 1.00 84.56 176 PHE A N 1
ATOM 1377 C CA . PHE A 1 176 ? -1.015 -4.199 11.748 1.00 84.56 176 PHE A CA 1
ATOM 1378 C C . PHE A 1 176 ? 0.275 -4.669 12.418 1.00 84.56 176 PHE A C 1
ATOM 1380 O O . PHE A 1 176 ? 0.860 -3.960 13.240 1.00 84.56 176 PHE A O 1
ATOM 1387 N N . LEU A 1 177 ? 0.688 -5.892 12.106 1.00 70.38 177 LEU A N 1
ATOM 1388 C CA . LEU A 1 177 ? 1.920 -6.463 12.625 1.00 70.38 177 LEU A CA 1
ATOM 1389 C C . LEU A 1 177 ? 3.030 -6.159 11.626 1.00 70.38 177 LEU A C 1
ATOM 1391 O O . LEU A 1 177 ? 3.151 -6.829 10.606 1.00 70.38 177 LEU A O 1
ATOM 1395 N N . ASN A 1 178 ? 3.827 -5.139 11.928 1.00 60.81 178 ASN A N 1
ATOM 1396 C CA . ASN A 1 178 ? 5.109 -4.947 11.270 1.00 60.81 178 ASN A CA 1
ATOM 1397 C C . ASN A 1 178 ? 6.106 -5.867 11.993 1.00 60.81 178 ASN A C 1
ATOM 1399 O O . ASN A 1 178 ? 6.712 -5.460 12.981 1.00 60.81 178 ASN A O 1
ATOM 1403 N N . SER A 1 179 ? 6.141 -7.147 11.610 1.00 45.00 179 SER A N 1
ATOM 1404 C CA . SER A 1 179 ? 7.163 -8.098 12.074 1.00 45.00 179 SER A CA 1
ATOM 1405 C C . SER A 1 179 ? 8.519 -7.806 11.445 1.00 45.00 179 SER A C 1
ATOM 1407 O O . SER A 1 179 ? 8.538 -7.421 10.250 1.00 45.00 179 SER A O 1
#

pLDDT: mean 75.11, std 16.11, range [42.06, 97.38]

Secondary structure (DSSP, 8-state):
--SSSSHHHHTTS-PPPP------PPP-PPPPPPPPPSSHHHHHHHHHHHHHHTS-EEEEE-TTTSSEEEEEEEEE-SSS-EEEEEEE-SSS--EEE---TTT--TT-HHHHHHHHHHHTT-HHHHHHH-GGG-TTEETTTTEE--TTTSEEEEEE-SS-TTSEEEEEE-TTSPBP---

Foldseek 3Di:
DDDDPPVVVVVVPPDPDDPPPDPPDPDDDDDDDDDDQPDPVSVVVVVVVVVQVPWLKAWFAAPPPRHTQWMKTWDDDPPQFTWTWTRGQLPDDTPGDRDPSVPDGPVPPVVVVVSVCSVVNQLQVLCVSPVVSNVQADNVVRGGHHNVQWDWDFDQDPVHRPHTDIWIAGNVGRISDPD

Organism: NCBI:txid1639882

InterPro domains:
  IPR059372 Domain of unknown function DUF8328 [PF27007] (57-175)